Protein AF-A0A7Z9W6Z6-F1 (afdb_monomer)

Nearest PDB structures (foldseek):
  4pu8-assembly1_A  TM=7.235E-01  e=2.426E-02  Shewanella oneidensis MR-1
  4pu7-assembly1_B  TM=7.264E-01  e=3.110E-02  Shewanella oneidensis MR-1
  4pu4-assembly1_D  TM=7.215E-01  e=2.747E-02  Shewanella oneidensis MR-1
  4pu8-assembly1_B  TM=5.912E-01  e=2.014E-02  Shewanella oneidensis MR-1
  1pra-assembly1_A  TM=7.203E-01  e=7.417E-02  Phage 434

Sequence (73 aa):
DILQDPEEGQITDFDFADHVRNPVHLARLRAGVTQKELAQKMGVSQAYVSKLERSEHVTPKAMKKVMEHLHCN

Solvent-accessible surface area (backbone atoms only — not comparable to full-atom values): 4679 Å² total; per-residue (Å²): 134,79,81,76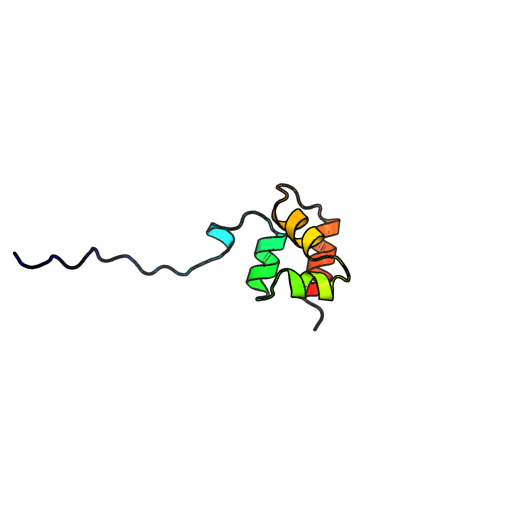,77,78,77,92,72,79,88,70,89,89,58,66,73,83,79,39,83,30,67,64,45,41,52,36,58,76,66,72,52,53,59,58,56,52,12,59,62,66,74,51,55,44,66,56,46,55,52,55,44,71,34,94,72,76,51,71,70,58,50,51,56,51,50,58,48,69,69,66,124

Foldseek 3Di:
DPPPDDDDDDDDDDQPVVPAQQVLVNLCVVLVHDLCVLCVLLVHDSVVSVVSSPDNDDDPVNVVSSVVSSPDD

Mean predicted aligned error: 7.24 Å

Secondary structure (DSSP, 8-state):
---PPP-----PPP-GGGT---HHHHHHHHTT--HHHHHHHHTS-HHHHHHHHH-S---HHHHHHHHHHHH--

Structure (mmCIF, N/CA/C/O backbone):
data_AF-A0A7Z9W6Z6-F1
#
_entry.id   AF-A0A7Z9W6Z6-F1
#
loop_
_atom_site.group_PDB
_atom_site.id
_atom_site.type_symbol
_atom_site.label_atom_id
_atom_site.label_alt_id
_atom_site.label_comp_id
_atom_site.label_asym_id
_atom_site.label_entity_id
_atom_site.label_seq_id
_atom_site.pdbx_PDB_ins_code
_atom_site.Cartn_x
_atom_site.Cartn_y
_atom_site.Cartn_z
_atom_site.occupancy
_atom_site.B_iso_or_equiv
_atom_site.auth_seq_id
_atom_site.auth_comp_id
_atom_site.auth_asym_id
_atom_site.auth_atom_id
_atom_site.pdbx_PDB_model_num
ATOM 1 N N . ASP A 1 1 ? 31.389 9.531 -38.651 1.00 53.97 1 ASP A N 1
ATOM 2 C CA . ASP A 1 1 ? 30.917 9.002 -37.362 1.00 53.97 1 ASP A CA 1
ATOM 3 C C . ASP A 1 1 ? 29.468 8.596 -37.462 1.00 53.97 1 ASP A C 1
ATOM 5 O O . ASP A 1 1 ? 28.575 9.433 -37.446 1.00 53.97 1 ASP A O 1
ATOM 9 N N . ILE A 1 2 ? 29.262 7.303 -37.702 1.00 56.03 2 ILE A N 1
ATOM 10 C CA . ILE A 1 2 ? 27.947 6.674 -37.635 1.00 56.03 2 ILE A CA 1
ATOM 11 C C . ILE A 1 2 ? 27.614 6.602 -36.146 1.00 56.03 2 ILE A C 1
ATOM 13 O O . ILE A 1 2 ? 28.401 6.057 -35.373 1.00 56.03 2 ILE A O 1
ATOM 17 N N . LEU A 1 3 ? 26.498 7.213 -35.752 1.00 64.31 3 LEU A N 1
ATOM 18 C CA . LEU A 1 3 ? 25.930 7.064 -34.417 1.00 64.31 3 LEU A CA 1
ATOM 19 C C . LEU A 1 3 ? 25.717 5.562 -34.187 1.00 64.31 3 LEU A C 1
ATOM 21 O O . LEU A 1 3 ? 24.912 4.951 -34.883 1.00 64.31 3 LEU A O 1
ATOM 25 N N . GLN A 1 4 ? 26.498 4.960 -33.288 1.00 59.47 4 GLN A N 1
ATOM 26 C CA . GLN A 1 4 ? 26.238 3.604 -32.815 1.00 59.47 4 GLN A CA 1
ATOM 27 C C . GLN A 1 4 ? 24.862 3.609 -32.155 1.00 59.47 4 GLN A C 1
ATOM 29 O O . GLN A 1 4 ? 24.648 4.345 -31.189 1.00 59.47 4 GLN A O 1
ATOM 34 N N . ASP A 1 5 ? 23.941 2.816 -32.699 1.00 66.25 5 ASP A N 1
ATOM 35 C CA . ASP A 1 5 ? 22.675 2.530 -32.040 1.00 66.25 5 ASP A CA 1
ATOM 36 C C . ASP A 1 5 ? 22.972 1.996 -30.625 1.00 66.25 5 ASP A C 1
ATOM 38 O O . ASP A 1 5 ? 23.868 1.158 -30.461 1.00 66.25 5 ASP A O 1
ATOM 42 N N . PRO A 1 6 ? 22.303 2.523 -29.585 1.00 61.56 6 PRO A N 1
ATOM 43 C CA . PRO A 1 6 ? 22.576 2.132 -28.214 1.00 61.56 6 PRO A CA 1
ATOM 44 C C . PRO A 1 6 ? 22.191 0.667 -27.993 1.00 61.56 6 PRO A C 1
ATOM 46 O O . PRO A 1 6 ? 21.258 0.155 -28.607 1.00 61.56 6 PRO A O 1
ATOM 49 N N . GLU A 1 7 ? 22.964 0.029 -27.115 1.00 64.38 7 GLU A N 1
ATOM 50 C CA . GLU A 1 7 ? 23.024 -1.409 -26.856 1.00 64.38 7 GLU A CA 1
ATOM 51 C C . GLU A 1 7 ? 21.674 -2.138 -26.853 1.00 64.38 7 GLU A C 1
ATOM 53 O O . GLU A 1 7 ? 20.678 -1.644 -26.322 1.00 64.38 7 GLU A O 1
ATOM 58 N N . GLU A 1 8 ? 21.689 -3.361 -27.397 1.00 63.78 8 GLU A N 1
ATOM 59 C CA . GLU A 1 8 ? 20.607 -4.346 -27.340 1.00 63.78 8 GLU A CA 1
ATOM 60 C C . GLU A 1 8 ? 20.211 -4.647 -25.882 1.00 63.78 8 GLU A C 1
ATOM 62 O O . GLU A 1 8 ? 20.661 -5.608 -25.260 1.00 63.78 8 GLU A O 1
ATOM 67 N N . GLY A 1 9 ? 19.361 -3.803 -25.302 1.00 68.38 9 GLY A N 1
ATOM 68 C CA . GLY A 1 9 ? 18.740 -4.057 -24.012 1.00 68.38 9 GLY A CA 1
ATOM 69 C C . GLY A 1 9 ? 17.750 -5.211 -24.138 1.00 68.38 9 GLY A C 1
ATOM 70 O O . GLY A 1 9 ? 16.791 -5.138 -24.909 1.00 68.38 9 GLY A O 1
ATOM 71 N N . GLN A 1 10 ? 17.962 -6.282 -23.376 1.00 76.50 10 GLN A N 1
ATOM 72 C CA . GLN A 1 10 ? 17.023 -7.397 -23.310 1.00 76.50 10 GLN A CA 1
ATOM 73 C C . GLN A 1 10 ? 15.698 -6.921 -22.699 1.00 76.50 10 GLN A C 1
ATOM 75 O O . GLN A 1 10 ? 15.663 -6.458 -21.559 1.00 76.50 10 GLN A O 1
ATOM 80 N N . ILE A 1 11 ? 14.596 -7.046 -23.444 1.00 78.62 11 ILE A N 1
ATOM 81 C CA . ILE A 1 11 ? 13.253 -6.806 -22.904 1.00 78.62 11 ILE A CA 1
ATOM 82 C C . ILE A 1 11 ? 12.924 -7.971 -21.967 1.00 78.62 11 ILE A C 1
ATOM 84 O O . ILE A 1 11 ? 12.795 -9.112 -22.412 1.00 78.62 11 ILE A O 1
ATOM 88 N N . THR A 1 12 ? 12.815 -7.684 -20.672 1.00 78.75 12 THR A N 1
ATOM 89 C CA . THR A 1 12 ? 12.369 -8.637 -19.651 1.00 78.75 12 THR A CA 1
ATOM 90 C C . THR A 1 12 ? 10.928 -8.348 -19.250 1.00 78.75 12 THR A C 1
ATOM 92 O O . THR A 1 12 ? 10.477 -7.201 -19.308 1.00 78.75 12 THR A O 1
ATOM 95 N N . ASP A 1 13 ? 10.215 -9.375 -18.790 1.00 85.56 13 ASP A N 1
ATOM 96 C CA . ASP A 1 13 ? 8.903 -9.190 -18.176 1.00 85.56 13 ASP A CA 1
ATOM 97 C C . ASP A 1 13 ? 9.036 -8.348 -16.900 1.00 85.56 13 ASP A C 1
ATOM 99 O O . ASP A 1 13 ? 9.947 -8.543 -16.096 1.00 85.56 13 ASP A O 1
ATOM 103 N N . PHE A 1 14 ? 8.136 -7.381 -16.726 1.00 87.19 14 PHE A N 1
ATOM 104 C CA . PHE A 1 14 ? 8.124 -6.502 -15.560 1.00 87.19 14 PHE A CA 1
ATOM 105 C C . PHE A 1 14 ? 7.270 -7.115 -14.440 1.00 87.19 14 PHE A C 1
ATOM 107 O O . PHE A 1 14 ? 6.053 -7.238 -14.597 1.00 87.19 14 PHE A O 1
ATOM 114 N N . ASP A 1 15 ? 7.876 -7.444 -13.293 1.00 89.81 15 ASP A N 1
ATOM 115 C CA . ASP A 1 15 ? 7.157 -7.824 -12.069 1.00 89.81 15 ASP A CA 1
ATOM 116 C C . ASP A 1 15 ? 7.307 -6.740 -10.991 1.00 89.81 15 ASP A C 1
ATOM 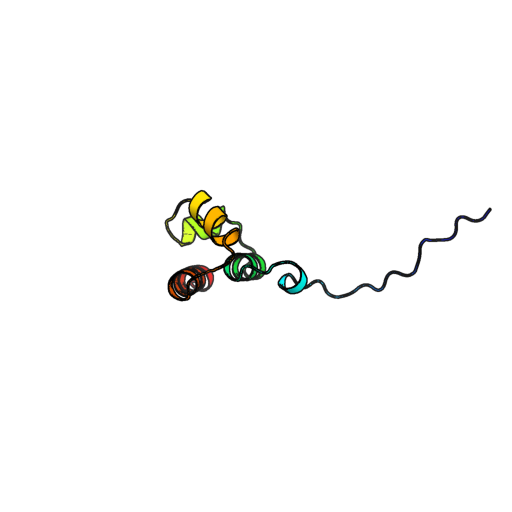118 O O . ASP A 1 15 ? 8.400 -6.333 -10.598 1.00 89.81 15 ASP A O 1
ATOM 122 N N . PHE A 1 16 ? 6.179 -6.298 -10.435 1.00 92.06 16 PHE A N 1
ATOM 123 C CA . PHE A 1 16 ? 6.169 -5.397 -9.284 1.00 92.06 16 PHE A CA 1
ATOM 124 C C . PHE A 1 16 ? 6.909 -5.974 -8.069 1.00 92.06 16 PHE A C 1
ATOM 126 O O . PHE A 1 16 ? 7.407 -5.203 -7.244 1.00 92.06 16 PHE A O 1
ATOM 133 N N . ALA A 1 17 ? 6.966 -7.302 -7.931 1.00 92.12 17 ALA A N 1
ATOM 134 C CA . ALA A 1 17 ? 7.648 -7.971 -6.827 1.00 92.12 17 ALA A CA 1
ATOM 135 C C . ALA A 1 17 ? 9.144 -7.629 -6.754 1.00 92.12 17 ALA A C 1
ATOM 137 O O . ALA A 1 17 ? 9.692 -7.597 -5.652 1.00 92.12 17 ALA A O 1
ATOM 138 N N . ASP A 1 18 ? 9.768 -7.285 -7.883 1.00 92.50 18 ASP A N 1
ATOM 139 C CA . ASP A 1 18 ? 11.191 -6.934 -7.949 1.00 92.50 18 ASP A CA 1
ATOM 140 C C . ASP A 1 18 ? 11.490 -5.557 -7.338 1.00 92.50 18 ASP A C 1
ATOM 142 O O . ASP A 1 18 ? 12.615 -5.261 -6.928 1.00 92.50 18 ASP A O 1
ATOM 146 N N . HIS A 1 19 ? 10.470 -4.702 -7.222 1.00 92.44 19 HIS A N 1
ATOM 147 C CA . HIS A 1 19 ? 10.623 -3.313 -6.785 1.00 92.44 19 HIS A CA 1
ATOM 148 C C . HIS A 1 19 ? 9.842 -2.976 -5.511 1.00 92.44 19 HIS A C 1
ATOM 150 O O . HIS A 1 19 ? 10.132 -1.978 -4.844 1.00 92.44 19 HIS A O 1
ATOM 156 N N . VAL A 1 20 ? 8.855 -3.794 -5.137 1.00 94.06 20 VAL A N 1
ATOM 157 C CA . VAL A 1 20 ? 7.911 -3.484 -4.059 1.00 94.06 20 VAL A CA 1
ATOM 158 C C . VAL A 1 20 ? 7.996 -4.513 -2.941 1.00 94.06 20 VAL A C 1
ATOM 160 O O . VAL A 1 20 ? 7.475 -5.619 -3.034 1.00 94.06 20 VAL A O 1
ATOM 163 N N . ARG A 1 21 ? 8.601 -4.101 -1.822 1.00 94.75 21 ARG A N 1
ATOM 164 C CA . ARG A 1 21 ? 8.782 -4.961 -0.638 1.00 94.75 21 ARG A CA 1
ATOM 165 C C . ARG A 1 21 ? 7.544 -5.046 0.247 1.00 94.75 21 ARG A C 1
ATOM 167 O O . ARG A 1 21 ? 7.322 -6.054 0.909 1.00 94.75 21 ARG A O 1
ATOM 174 N N . ASN A 1 22 ? 6.762 -3.968 0.318 1.00 96.00 22 ASN A N 1
ATOM 175 C CA . ASN A 1 22 ? 5.599 -3.933 1.194 1.00 96.00 22 ASN A CA 1
ATOM 176 C C . ASN A 1 22 ? 4.472 -4.793 0.588 1.00 96.00 22 ASN A C 1
ATOM 178 O O . ASN A 1 22 ? 4.017 -4.498 -0.521 1.00 96.00 22 ASN A O 1
ATOM 182 N N . PRO A 1 23 ? 3.974 -5.815 1.306 1.00 96.00 23 PRO A N 1
ATOM 183 C CA . PRO A 1 23 ? 3.011 -6.760 0.749 1.00 96.00 23 PRO A CA 1
ATOM 184 C C . PRO A 1 23 ? 1.651 -6.119 0.443 1.00 96.00 23 PRO A C 1
ATOM 186 O O . PRO A 1 23 ? 0.975 -6.544 -0.489 1.00 96.00 23 PRO A O 1
ATOM 189 N N . VAL A 1 24 ? 1.261 -5.069 1.175 1.00 96.94 24 VAL A N 1
ATOM 190 C CA . VAL A 1 24 ? 0.025 -4.315 0.905 1.00 96.94 24 VAL A CA 1
ATOM 191 C C . VAL A 1 24 ? 0.169 -3.515 -0.379 1.00 96.94 24 VAL A C 1
ATOM 193 O O . VAL A 1 24 ? -0.729 -3.547 -1.217 1.00 96.94 24 VAL A O 1
ATOM 196 N N . HIS A 1 25 ? 1.310 -2.844 -0.563 1.00 97.56 25 HIS A N 1
ATOM 197 C CA . HIS A 1 25 ? 1.580 -2.103 -1.791 1.00 97.56 25 HIS A CA 1
ATOM 198 C C . HIS A 1 25 ? 1.592 -3.052 -2.998 1.00 97.56 25 HIS A C 1
ATOM 200 O O . HIS A 1 25 ? 0.923 -2.785 -3.993 1.00 97.56 25 HIS A O 1
ATOM 206 N N . LEU A 1 26 ? 2.267 -4.198 -2.878 1.00 96.44 26 LEU A N 1
ATOM 207 C CA . LEU A 1 26 ? 2.326 -5.202 -3.938 1.00 96.44 26 LEU A CA 1
ATOM 208 C C . LEU A 1 26 ? 0.937 -5.756 -4.288 1.00 96.44 26 LEU A C 1
ATOM 210 O O . LEU A 1 26 ? 0.573 -5.801 -5.462 1.00 96.44 26 LEU A O 1
ATOM 214 N N . ALA A 1 27 ? 0.136 -6.134 -3.286 1.00 95.88 27 ALA A N 1
ATOM 215 C CA . ALA A 1 27 ? -1.226 -6.622 -3.504 1.00 95.8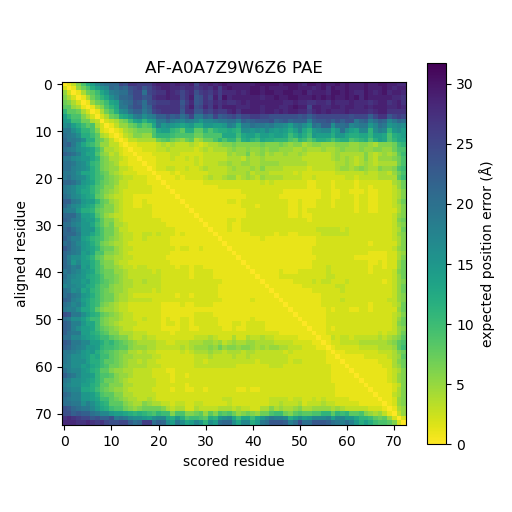8 27 ALA A CA 1
ATOM 216 C C . ALA A 1 27 ? -2.111 -5.568 -4.179 1.00 95.88 27 ALA A C 1
ATOM 218 O O . ALA A 1 27 ? -2.859 -5.8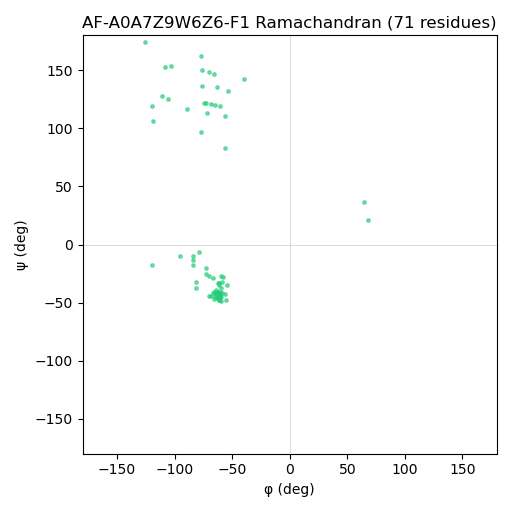88 -5.101 1.00 95.88 27 ALA A O 1
ATOM 219 N N . ARG A 1 28 ? -1.982 -4.299 -3.775 1.00 96.56 28 ARG A N 1
ATOM 220 C CA . ARG A 1 28 ? -2.722 -3.194 -4.384 1.00 96.56 28 ARG A CA 1
ATOM 221 C C . ARG A 1 28 ? -2.363 -3.001 -5.861 1.00 96.56 28 ARG A C 1
ATOM 223 O O . ARG A 1 28 ? -3.266 -2.840 -6.678 1.00 96.56 28 ARG A O 1
ATOM 230 N N . LEU A 1 29 ? -1.071 -3.011 -6.199 1.00 95.44 29 LEU A N 1
ATOM 231 C CA . LEU A 1 29 ? -0.605 -2.858 -7.582 1.00 95.44 29 LEU A CA 1
ATOM 232 C C . LEU A 1 29 ? -1.061 -4.021 -8.461 1.00 95.44 29 LEU A C 1
ATOM 234 O O . LEU A 1 29 ? -1.561 -3.791 -9.556 1.00 95.44 29 LEU A O 1
ATOM 238 N N . ARG A 1 30 ? -0.982 -5.254 -7.946 1.00 94.38 30 ARG A N 1
ATOM 239 C CA . ARG A 1 30 ? -1.502 -6.447 -8.633 1.00 94.38 30 ARG A CA 1
ATOM 240 C C . ARG A 1 30 ? -3.013 -6.389 -8.851 1.00 94.38 30 ARG A C 1
ATOM 242 O O . ARG A 1 30 ? -3.493 -6.874 -9.866 1.00 94.38 30 ARG A O 1
ATOM 249 N N . ALA A 1 31 ? -3.751 -5.769 -7.931 1.00 94.19 31 ALA A N 1
ATOM 250 C CA . ALA A 1 31 ? -5.184 -5.532 -8.075 1.00 94.19 31 ALA A CA 1
ATOM 251 C C . ALA A 1 31 ? -5.528 -4.334 -8.983 1.00 94.19 31 ALA A C 1
ATOM 253 O O . ALA A 1 31 ? -6.703 -4.101 -9.250 1.00 94.19 31 ALA A O 1
ATOM 254 N N . GLY A 1 32 ? -4.538 -3.555 -9.435 1.00 95.19 32 GLY A N 1
ATOM 255 C CA . GLY A 1 32 ? -4.748 -2.425 -10.341 1.00 95.19 32 GLY A CA 1
ATOM 256 C C . GLY A 1 32 ? -5.505 -1.240 -9.735 1.00 95.19 32 GLY A C 1
ATOM 257 O O . GLY A 1 32 ? -6.069 -0.447 -10.482 1.00 95.19 32 GLY A O 1
ATOM 258 N N . VAL A 1 33 ? -5.534 -1.098 -8.402 1.00 96.06 33 VAL A N 1
ATOM 259 C CA . VAL A 1 33 ? -6.270 -0.012 -7.726 1.00 96.06 33 VAL A CA 1
ATOM 260 C C . VAL A 1 33 ? -5.340 1.044 -7.126 1.00 96.06 33 VAL A C 1
ATOM 262 O O . VAL A 1 33 ? -4.199 0.793 -6.729 1.00 96.06 33 VAL A O 1
ATOM 265 N N . THR A 1 34 ? -5.835 2.268 -7.010 1.00 97.50 34 THR A N 1
ATOM 266 C CA . THR A 1 34 ? -5.156 3.378 -6.340 1.00 97.50 34 THR A CA 1
ATOM 267 C C . THR A 1 34 ? -5.258 3.265 -4.816 1.00 97.50 34 THR A C 1
ATOM 269 O O . THR A 1 34 ? -6.123 2.581 -4.263 1.00 97.50 34 THR A O 1
ATOM 272 N N . GLN A 1 35 ? -4.398 3.988 -4.089 1.00 98.00 35 GLN A N 1
ATOM 273 C CA . GLN A 1 35 ? -4.496 4.069 -2.622 1.00 98.00 35 GLN A CA 1
ATOM 274 C C . GLN A 1 35 ? -5.849 4.637 -2.163 1.00 98.00 35 GLN A C 1
ATOM 276 O O . GLN A 1 35 ? -6.350 4.255 -1.108 1.00 98.00 35 GLN A O 1
ATOM 281 N N . LYS A 1 36 ? -6.442 5.549 -2.948 1.00 98.00 36 LYS A N 1
ATOM 282 C CA . LYS A 1 36 ? -7.746 6.154 -2.658 1.00 98.00 36 LYS A CA 1
ATOM 283 C C . LYS A 1 36 ? -8.874 5.132 -2.792 1.00 98.00 36 LYS A C 1
ATOM 285 O O . LYS A 1 36 ? -9.719 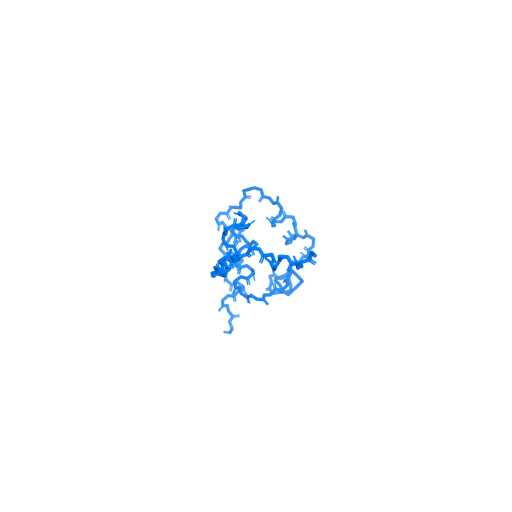5.066 -1.907 1.00 98.00 36 LYS A O 1
ATOM 290 N N . GLU A 1 37 ? -8.866 4.324 -3.846 1.00 97.38 37 GLU A N 1
ATOM 291 C CA . GLU A 1 37 ? -9.868 3.272 -4.057 1.00 97.38 37 GLU A CA 1
ATOM 292 C C . GLU A 1 37 ? -9.759 2.171 -3.001 1.00 97.38 37 GLU A C 1
ATOM 294 O O . GLU A 1 37 ? -10.774 1.755 -2.445 1.00 97.38 37 GLU A O 1
ATOM 299 N N . LEU A 1 38 ? -8.535 1.753 -2.647 1.00 97.19 38 LEU A N 1
ATOM 300 C CA . LEU A 1 38 ? -8.331 0.815 -1.541 1.00 97.19 38 LEU A CA 1
ATOM 301 C C . LEU A 1 38 ? -8.860 1.394 -0.220 1.00 97.19 38 LEU A C 1
ATOM 303 O O . LEU A 1 38 ? -9.568 0.713 0.519 1.00 97.19 38 LEU A O 1
ATOM 307 N N . ALA A 1 39 ? -8.572 2.667 0.060 1.00 97.38 39 ALA A N 1
ATOM 308 C CA . ALA A 1 39 ? -9.066 3.341 1.256 1.00 97.38 39 ALA A CA 1
ATOM 309 C C . ALA A 1 39 ? -10.602 3.400 1.300 1.00 97.38 39 ALA A C 1
ATOM 311 O O . ALA A 1 39 ? -11.191 3.111 2.341 1.00 97.38 39 ALA A O 1
ATOM 312 N N . GLN A 1 40 ? -11.245 3.707 0.168 1.00 97.06 40 GLN A N 1
ATOM 313 C CA . GLN A 1 40 ? -12.704 3.704 0.030 1.00 97.06 40 GLN A CA 1
ATOM 314 C C . GLN A 1 40 ? -13.294 2.312 0.279 1.00 97.06 40 GLN A C 1
ATOM 316 O O . GLN A 1 40 ? -14.207 2.187 1.091 1.00 97.06 40 GLN A O 1
ATOM 321 N N . LYS A 1 41 ? -12.734 1.262 -0.339 1.00 95.19 41 LYS A N 1
ATOM 322 C CA . LYS A 1 41 ? -13.164 -0.134 -0.135 1.00 95.19 41 LYS A CA 1
ATOM 323 C C . LYS A 1 41 ? -13.026 -0.580 1.326 1.00 95.19 41 LYS A C 1
ATOM 325 O O . LYS A 1 41 ? -13.883 -1.297 1.830 1.00 95.19 41 LYS A O 1
ATOM 330 N N . MET A 1 42 ? -11.972 -0.135 2.012 1.00 95.31 42 MET A N 1
ATOM 331 C CA . MET A 1 42 ? -11.700 -0.462 3.418 1.00 95.31 42 MET A CA 1
ATOM 332 C C . MET A 1 42 ? -12.434 0.434 4.433 1.00 95.31 42 MET A C 1
ATOM 334 O O . MET A 1 42 ? -12.374 0.152 5.633 1.00 95.31 42 MET A O 1
ATOM 338 N N . GLY A 1 43 ? -13.065 1.529 3.995 1.00 96.25 43 GLY A N 1
ATOM 339 C CA . GLY A 1 43 ? -13.682 2.518 4.885 1.00 96.25 43 GLY A CA 1
ATOM 340 C C . GLY A 1 43 ? -12.681 3.261 5.781 1.00 96.25 43 GLY A C 1
ATOM 341 O O . GLY A 1 43 ? -12.972 3.532 6.944 1.00 96.25 43 GLY A O 1
ATOM 342 N N . VAL A 1 44 ? -11.480 3.557 5.275 1.00 96.56 44 VAL A N 1
ATOM 343 C CA . VAL A 1 44 ? -10.400 4.254 6.004 1.00 96.56 44 VAL A CA 1
ATOM 344 C C . VAL A 1 44 ? -9.910 5.480 5.229 1.00 96.56 44 VAL A C 1
ATOM 346 O O . VAL A 1 44 ? -10.314 5.722 4.095 1.00 96.56 44 VAL A O 1
ATOM 349 N N . SER A 1 45 ? -9.017 6.279 5.821 1.00 98.06 45 SER A N 1
ATOM 350 C CA . SER A 1 45 ? -8.402 7.405 5.112 1.00 98.06 45 SER A CA 1
ATOM 351 C C . SER A 1 45 ? -7.316 6.941 4.133 1.00 98.06 45 SER A C 1
ATOM 353 O O . SER A 1 45 ? -6.603 5.967 4.380 1.00 98.06 45 SER A O 1
ATOM 355 N N . GLN A 1 46 ? -7.113 7.686 3.041 1.00 98.06 46 GLN A N 1
ATOM 356 C CA . GLN A 1 46 ? -5.994 7.425 2.125 1.00 98.06 46 GLN A CA 1
ATOM 357 C C . GLN A 1 46 ? -4.634 7.577 2.835 1.00 98.06 46 GLN A C 1
ATOM 359 O O . GLN A 1 46 ? -3.717 6.799 2.573 1.00 98.06 46 GLN A O 1
ATOM 364 N N . ALA A 1 47 ? -4.522 8.493 3.805 1.00 97.88 47 ALA A N 1
ATOM 365 C CA . ALA A 1 47 ? -3.325 8.648 4.631 1.00 97.88 47 ALA A CA 1
ATOM 366 C C . ALA A 1 47 ? -2.996 7.383 5.447 1.00 97.88 47 ALA A C 1
ATOM 368 O O . ALA A 1 47 ? -1.820 7.059 5.626 1.00 97.88 47 ALA A O 1
ATOM 369 N N . TYR A 1 48 ? -4.012 6.641 5.907 1.00 97.25 48 TYR A N 1
ATOM 370 C CA . TYR A 1 48 ? -3.816 5.361 6.590 1.00 97.25 48 TYR A CA 1
ATOM 371 C C . TYR A 1 48 ? -3.219 4.308 5.650 1.00 97.25 48 TYR A C 1
ATOM 373 O O . TYR A 1 48 ? -2.217 3.688 6.002 1.00 97.25 48 TYR A O 1
ATOM 381 N N . VAL A 1 49 ? -3.764 4.165 4.436 1.00 97.62 49 VAL A N 1
ATOM 382 C CA . VAL A 1 49 ? -3.210 3.266 3.404 1.00 97.62 49 VAL A CA 1
ATOM 383 C C . VAL A 1 49 ? -1.773 3.664 3.056 1.00 97.62 49 VAL A C 1
ATOM 385 O O . VAL A 1 49 ? -0.877 2.828 3.054 1.00 97.62 49 VAL A O 1
ATOM 388 N N . SER A 1 50 ? -1.520 4.959 2.873 1.00 97.88 50 SER A N 1
ATOM 389 C CA . SER A 1 50 ? -0.184 5.496 2.603 1.00 97.88 50 SER A CA 1
ATOM 390 C C . SER A 1 50 ? 0.822 5.169 3.720 1.00 97.88 50 SER A C 1
ATOM 392 O O . SER A 1 50 ? 1.960 4.788 3.450 1.00 97.88 50 SER A O 1
ATOM 394 N N . LYS A 1 51 ? 0.409 5.267 4.991 1.00 97.19 51 LYS A N 1
ATOM 395 C CA . LYS A 1 51 ? 1.235 4.861 6.140 1.00 97.19 51 LYS A CA 1
ATOM 396 C C . LYS A 1 51 ? 1.483 3.351 6.151 1.00 97.19 51 LYS A C 1
ATOM 398 O O . LYS A 1 51 ? 2.599 2.926 6.444 1.00 97.19 51 LYS A O 1
ATOM 403 N N . LEU A 1 52 ? 0.465 2.558 5.830 1.00 96.31 52 LEU A N 1
ATOM 404 C CA . LEU A 1 52 ? 0.555 1.102 5.785 1.00 96.31 52 LEU A CA 1
ATOM 405 C C . LEU A 1 52 ? 1.543 0.630 4.706 1.00 96.31 52 LEU A C 1
ATOM 407 O O . LEU A 1 52 ? 2.355 -0.245 4.985 1.00 96.31 52 LEU A O 1
ATOM 411 N N . GLU A 1 53 ? 1.542 1.259 3.527 1.00 97.19 53 GLU A N 1
ATOM 412 C CA . GLU A 1 53 ? 2.455 0.945 2.413 1.00 97.19 53 GLU A CA 1
ATOM 413 C C . GLU A 1 53 ? 3.905 1.394 2.649 1.00 97.19 53 GLU A C 1
ATOM 415 O O . GLU A 1 53 ? 4.826 0.803 2.091 1.00 97.19 53 GLU A O 1
ATOM 420 N N . ARG A 1 54 ? 4.123 2.411 3.492 1.00 96.50 54 ARG A N 1
ATOM 421 C CA . ARG A 1 54 ? 5.468 2.855 3.905 1.00 96.50 54 ARG A CA 1
ATOM 422 C C . ARG A 1 54 ? 6.049 2.064 5.075 1.00 96.50 54 ARG A C 1
ATOM 424 O O . ARG A 1 54 ? 7.223 2.226 5.387 1.00 96.50 54 ARG A O 1
ATOM 431 N N . SER A 1 55 ? 5.234 1.271 5.763 1.00 94.19 55 SER A N 1
ATOM 432 C CA . SER A 1 55 ? 5.684 0.513 6.930 1.00 94.19 55 SER A CA 1
ATOM 433 C C . SER A 1 55 ? 6.507 -0.700 6.485 1.00 94.19 55 SER A C 1
ATOM 435 O O . SER A 1 55 ? 6.106 -1.411 5.565 1.00 94.19 55 SER A O 1
ATOM 437 N N . GLU A 1 56 ? 7.632 -0.972 7.150 1.00 91.62 56 GLU A N 1
ATOM 438 C CA . GLU A 1 56 ? 8.463 -2.161 6.875 1.00 91.62 56 GLU A CA 1
ATOM 439 C C . GLU A 1 56 ? 7.785 -3.460 7.328 1.00 91.62 56 GLU A C 1
ATOM 441 O O . GLU A 1 56 ? 8.007 -4.531 6.767 1.00 91.62 56 GLU A O 1
ATOM 446 N N . HIS A 1 57 ? 6.921 -3.359 8.338 1.00 92.69 57 HIS A N 1
ATOM 447 C CA . HIS A 1 57 ? 6.202 -4.486 8.911 1.00 92.69 57 HIS A CA 1
ATOM 448 C C . HIS A 1 57 ? 4.697 -4.287 8.767 1.00 92.69 57 HIS A C 1
ATOM 450 O O . HIS A 1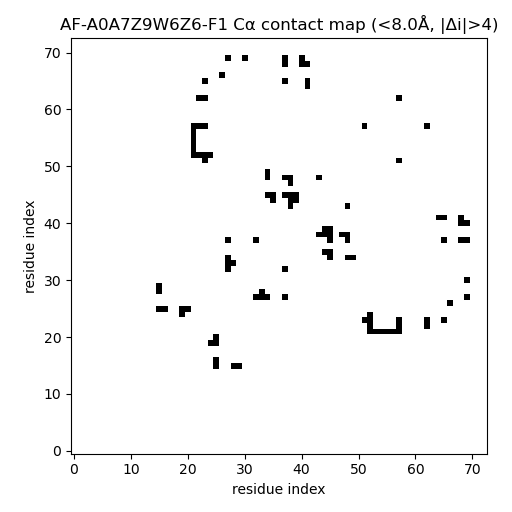 57 ? 4.112 -3.349 9.312 1.00 92.69 57 HIS A O 1
ATOM 456 N N . VAL A 1 58 ? 4.060 -5.215 8.057 1.00 93.69 58 VAL A N 1
ATOM 457 C CA . VAL A 1 58 ? 2.605 -5.319 7.966 1.00 93.69 58 VAL A CA 1
ATOM 458 C C . VAL A 1 58 ? 2.172 -6.510 8.804 1.00 93.69 58 VAL A C 1
ATOM 460 O O . VAL A 1 58 ? 2.639 -7.629 8.608 1.00 93.69 58 VAL A O 1
ATOM 463 N N . THR A 1 59 ? 1.259 -6.282 9.745 1.00 94.81 59 THR A N 1
ATOM 464 C CA . THR A 1 59 ? 0.732 -7.380 10.560 1.00 94.81 59 THR A CA 1
ATOM 465 C C . THR A 1 59 ? -0.157 -8.304 9.717 1.00 94.81 59 THR A C 1
ATOM 467 O O . THR A 1 59 ? -0.887 -7.816 8.847 1.00 94.81 59 THR A O 1
ATOM 470 N N . PRO A 1 60 ? -0.207 -9.617 10.012 1.00 94.44 60 PRO A N 1
ATOM 471 C CA .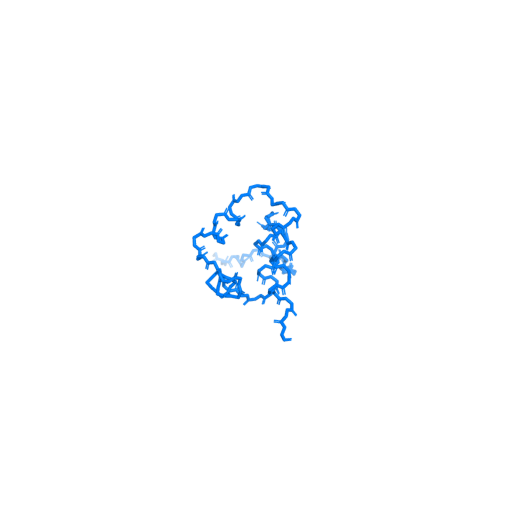 PRO A 1 60 ? -1.105 -10.542 9.317 1.00 94.44 60 PRO A CA 1
ATOM 472 C C . PRO A 1 60 ? -2.572 -10.098 9.358 1.00 94.44 60 PRO A C 1
ATOM 474 O O . PRO A 1 60 ? -3.302 -10.250 8.383 1.00 94.44 60 PRO A O 1
ATOM 477 N N . LYS A 1 61 ? -2.999 -9.475 10.465 1.00 94.56 61 LYS A N 1
ATOM 478 C CA . LYS A 1 61 ? -4.348 -8.917 10.622 1.00 94.56 61 LYS A CA 1
ATOM 479 C C . LYS A 1 61 ? -4.627 -7.788 9.627 1.00 94.56 61 LYS A C 1
ATOM 481 O O . LYS A 1 61 ? -5.698 -7.762 9.026 1.00 94.56 61 LYS A O 1
ATOM 486 N N . ALA A 1 62 ? -3.682 -6.861 9.462 1.00 93.62 62 ALA A N 1
ATOM 487 C CA . ALA A 1 62 ? -3.815 -5.771 8.499 1.00 93.62 62 ALA A CA 1
ATOM 488 C C . ALA A 1 62 ? -3.837 -6.307 7.062 1.00 93.62 62 ALA A C 1
ATOM 490 O O . ALA A 1 62 ? -4.707 -5.919 6.287 1.00 93.62 62 ALA A O 1
ATOM 491 N N . MET A 1 63 ? -2.944 -7.247 6.739 1.00 95.62 63 MET A N 1
ATOM 492 C CA . MET A 1 63 ? -2.895 -7.870 5.416 1.00 95.62 63 MET A CA 1
ATOM 493 C C . MET A 1 63 ? -4.192 -8.616 5.088 1.00 95.62 63 MET A C 1
ATOM 495 O O . MET A 1 63 ? -4.753 -8.426 4.014 1.00 95.62 63 MET A O 1
ATOM 499 N N . LYS A 1 64 ? -4.719 -9.405 6.033 1.00 95.38 64 LYS A N 1
ATOM 500 C CA . LYS A 1 64 ? -5.993 -10.116 5.865 1.00 95.38 64 LYS A CA 1
ATOM 501 C C . LYS A 1 64 ? -7.125 -9.152 5.508 1.00 95.38 64 LYS A C 1
ATOM 503 O O . LYS A 1 64 ? -7.830 -9.382 4.533 1.00 95.38 64 LYS A O 1
ATOM 508 N N . LYS A 1 65 ? -7.243 -8.046 6.249 1.00 93.88 65 LYS A N 1
ATOM 509 C CA . LYS A 1 65 ? -8.277 -7.037 6.000 1.00 93.88 65 LYS A CA 1
ATOM 510 C C . LYS A 1 65 ? -8.137 -6.396 4.616 1.00 93.88 65 LYS A C 1
ATOM 512 O O . LYS A 1 65 ? -9.134 -6.182 3.941 1.00 93.88 65 LYS A O 1
ATOM 517 N N . VAL A 1 66 ? -6.912 -6.107 4.175 1.00 95.00 66 VAL A N 1
ATOM 518 C CA . VAL A 1 66 ? -6.665 -5.603 2.812 1.00 95.00 66 VAL A CA 1
ATOM 519 C C . VAL A 1 66 ? -7.161 -6.606 1.766 1.00 95.00 66 VAL A C 1
ATOM 521 O O . VAL A 1 66 ? -7.904 -6.222 0.868 1.00 95.00 66 VAL A O 1
ATOM 524 N N . MET A 1 67 ? -6.807 -7.886 1.904 1.00 94.69 67 MET A N 1
ATOM 525 C CA . MET A 1 67 ? -7.191 -8.927 0.943 1.00 94.69 67 MET A CA 1
ATOM 526 C C . MET A 1 67 ? -8.708 -9.145 0.870 1.00 94.69 67 MET A C 1
ATOM 528 O O . MET A 1 67 ? -9.243 -9.289 -0.226 1.00 94.69 67 MET A O 1
ATOM 532 N N . GLU A 1 68 ? -9.407 -9.104 2.010 1.00 94.06 68 GLU A N 1
ATOM 533 C CA . GLU A 1 68 ? -10.877 -9.180 2.070 1.00 94.06 68 GLU A CA 1
ATOM 534 C C . GLU A 1 68 ? -11.537 -8.084 1.217 1.00 94.06 68 GLU A C 1
ATOM 536 O O . GLU A 1 68 ? -12.465 -8.354 0.463 1.00 94.06 68 GLU A O 1
ATOM 541 N N . HIS A 1 69 ? -11.023 -6.853 1.268 1.00 93.56 69 HIS A N 1
ATOM 542 C CA . HIS A 1 69 ? -11.590 -5.726 0.520 1.00 93.56 69 HIS A CA 1
ATOM 543 C C . HIS A 1 69 ? -11.105 -5.622 -0.937 1.00 93.56 69 HIS A C 1
ATOM 545 O O . HIS A 1 69 ? -11.741 -4.936 -1.740 1.00 93.56 69 HIS A O 1
ATOM 551 N N . LEU A 1 70 ? -9.997 -6.280 -1.294 1.00 89.50 70 LEU A N 1
ATOM 552 C CA . LEU A 1 70 ? -9.501 -6.342 -2.673 1.00 89.50 70 LEU A CA 1
ATOM 553 C C . LEU A 1 70 ? -10.220 -7.408 -3.509 1.00 89.50 70 LEU A C 1
ATOM 555 O O . LEU A 1 70 ? -10.454 -7.175 -4.690 1.00 89.50 70 LEU A O 1
ATOM 559 N N . HIS A 1 71 ? -10.556 -8.559 -2.918 1.00 77.75 71 HIS A N 1
ATOM 560 C CA . HIS A 1 71 ? -11.119 -9.706 -3.645 1.00 77.75 71 HIS A CA 1
ATOM 561 C C . HIS A 1 71 ? -12.650 -9.789 -3.625 1.00 77.75 71 HIS A C 1
ATOM 563 O O . HIS A 1 71 ? -13.217 -10.588 -4.366 1.00 77.75 71 HIS A O 1
ATOM 569 N N . CYS A 1 72 ? -13.336 -8.983 -2.813 1.00 51.62 72 CYS A N 1
ATOM 570 C 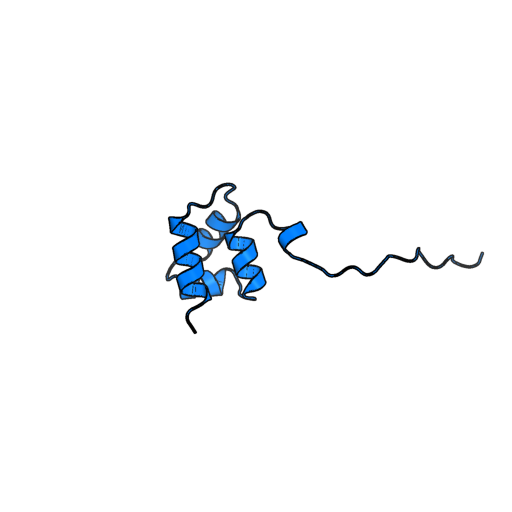CA . CYS A 1 72 ? -14.788 -8.861 -2.909 1.00 51.62 72 CYS A CA 1
ATOM 571 C C . CYS A 1 72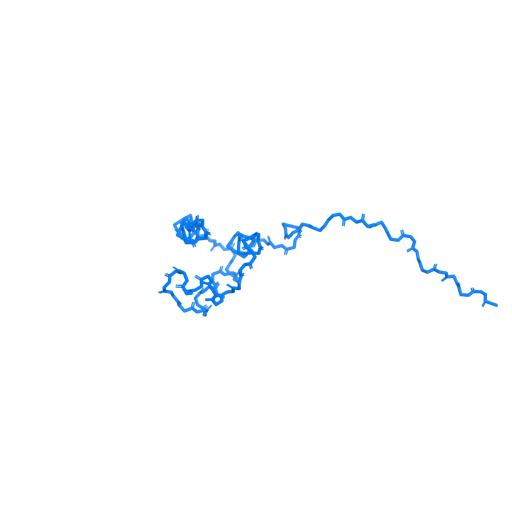 ? -15.163 -7.980 -4.114 1.00 51.62 72 CYS A C 1
ATOM 573 O O . CYS A 1 72 ? -15.140 -6.748 -4.021 1.00 51.62 72 CYS A O 1
ATOM 575 N N . ASN A 1 73 ? -15.482 -8.643 -5.231 1.00 42.44 73 ASN A N 1
ATOM 576 C CA . ASN A 1 73 ? -16.394 -8.158 -6.272 1.00 42.44 73 ASN A CA 1
ATOM 577 C C . ASN A 1 73 ? -17.793 -8.711 -6.006 1.00 42.44 73 ASN A C 1
ATOM 579 O O . ASN A 1 73 ? -17.878 -9.910 -5.657 1.00 42.44 73 ASN A O 1
#

pLDDT: mean 88.71, std 13.5, range [42.44, 98.06]

Radius of gyration: 17.61 Å; Cα contacts (8 Å, |Δi|>4): 56; chains: 1; bounding box: 47×20×48 Å